Protein AF-A0A9W4MT49-F1 (afdb_monomer)

Structure (mmCIF, N/CA/C/O backbone):
data_AF-A0A9W4MT49-F1
#
_entry.id   AF-A0A9W4MT49-F1
#
loop_
_atom_site.group_PDB
_atom_site.id
_atom_site.type_symbol
_atom_site.label_atom_id
_atom_site.label_alt_id
_atom_site.label_comp_id
_atom_site.label_asym_id
_atom_site.label_entity_id
_atom_site.label_seq_id
_atom_site.pdbx_PDB_ins_code
_atom_site.Cartn_x
_atom_site.Cartn_y
_atom_site.Cartn_z
_atom_site.occupancy
_atom_site.B_iso_or_equiv
_atom_site.auth_seq_id
_atom_site.auth_comp_id
_atom_site.auth_asym_id
_atom_site.auth_atom_id
_atom_site.pdbx_PDB_model_num
ATOM 1 N N . MET A 1 1 ? -1.201 13.886 -4.534 1.00 60.16 1 MET A N 1
ATOM 2 C CA . MET A 1 1 ? -2.022 12.812 -5.142 1.00 60.16 1 MET A CA 1
ATOM 3 C C . MET A 1 1 ? -1.156 12.061 -6.136 1.00 60.16 1 MET A C 1
ATOM 5 O O . MET A 1 1 ? -0.221 12.664 -6.654 1.00 60.16 1 MET A O 1
ATOM 9 N N . ALA A 1 2 ? -1.411 10.769 -6.355 1.00 75.12 2 ALA A N 1
ATOM 10 C CA . ALA A 1 2 ? -0.720 10.033 -7.411 1.00 75.12 2 ALA A CA 1
ATOM 11 C C . ALA A 1 2 ? -1.019 10.676 -8.780 1.00 75.12 2 ALA A C 1
ATOM 13 O O . ALA A 1 2 ? -2.117 11.204 -8.962 1.00 75.12 2 ALA A O 1
ATOM 14 N N . PRO A 1 3 ? -0.058 10.682 -9.716 1.00 81.69 3 PRO A N 1
ATOM 15 C CA . PRO A 1 3 ? -0.324 11.080 -11.094 1.00 81.69 3 PRO A CA 1
ATOM 16 C C . PRO A 1 3 ? -1.417 10.212 -11.722 1.00 81.69 3 PRO A C 1
ATOM 18 O O . PRO A 1 3 ? -1.573 9.051 -11.348 1.00 81.69 3 PRO A O 1
ATOM 21 N N . SER A 1 4 ? -2.141 10.737 -12.708 1.00 85.19 4 SER A N 1
ATOM 22 C CA . SER A 1 4 ? -3.201 9.996 -13.404 1.00 85.19 4 SER A CA 1
ATOM 23 C C . SER A 1 4 ? -2.687 8.890 -14.335 1.00 85.19 4 SER A C 1
ATOM 25 O O . 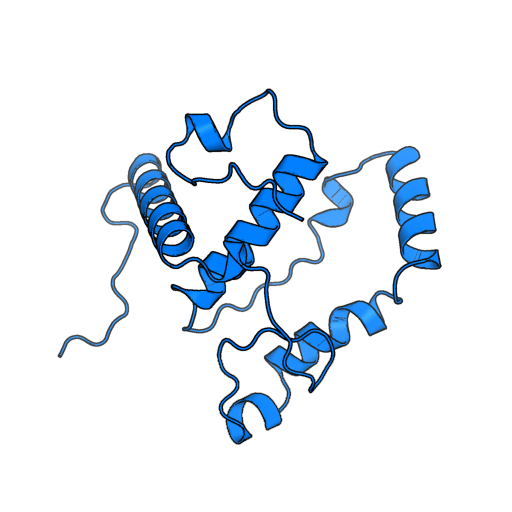SER A 1 4 ? -3.468 8.039 -14.734 1.00 85.19 4 SER A O 1
ATOM 27 N N . ASP A 1 5 ? -1.397 8.888 -14.681 1.00 87.06 5 ASP A N 1
ATOM 28 C CA . ASP A 1 5 ? -0.753 7.969 -15.634 1.00 87.06 5 ASP A CA 1
ATOM 29 C C . ASP A 1 5 ? -0.176 6.696 -14.980 1.00 87.06 5 ASP A C 1
ATOM 31 O O . ASP A 1 5 ? 0.733 6.055 -15.511 1.00 87.06 5 ASP A O 1
ATOM 35 N N . VAL A 1 6 ? -0.654 6.338 -13.789 1.00 91.19 6 VAL A N 1
ATOM 36 C CA . VAL A 1 6 ? -0.229 5.120 -13.089 1.00 91.19 6 VAL A CA 1
ATOM 37 C C . VAL A 1 6 ? -0.976 3.922 -13.652 1.00 91.19 6 VAL A C 1
ATOM 39 O O . VAL A 1 6 ? -2.201 3.948 -13.675 1.00 91.19 6 VAL A O 1
ATOM 42 N N . HIS A 1 7 ? -0.248 2.873 -14.044 1.00 93.75 7 HIS A N 1
ATOM 43 C CA . HIS A 1 7 ? -0.843 1.657 -14.610 1.00 93.75 7 HIS A CA 1
ATOM 44 C C . HIS A 1 7 ? -0.426 0.378 -13.872 1.00 93.75 7 HIS A C 1
ATOM 46 O O . HIS A 1 7 ? -1.176 -0.593 -13.891 1.00 93.75 7 HIS A O 1
ATOM 52 N N . PHE A 1 8 ? 0.737 0.368 -13.206 1.00 94.19 8 PHE A N 1
ATOM 53 C CA . PHE A 1 8 ? 1.334 -0.847 -12.624 1.00 94.19 8 PHE A CA 1
ATOM 54 C C . PHE A 1 8 ? 1.491 -1.985 -13.651 1.00 94.19 8 PHE A C 1
ATOM 56 O O . PHE A 1 8 ? 1.277 -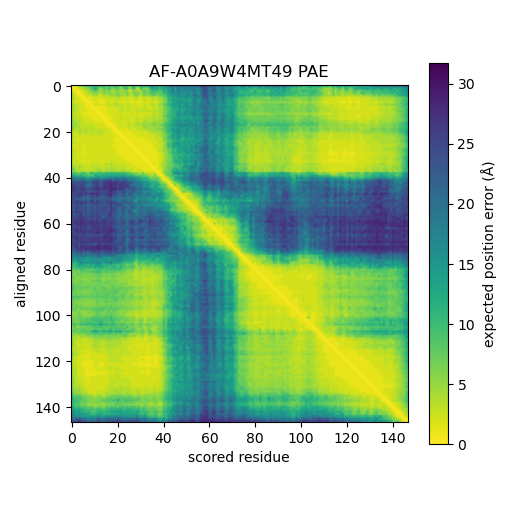3.156 -13.344 1.00 94.19 8 PHE A O 1
ATOM 63 N N . ALA A 1 9 ? 1.864 -1.642 -14.882 1.00 93.81 9 ALA A N 1
ATOM 64 C CA . ALA A 1 9 ? 1.933 -2.562 -16.008 1.00 93.81 9 ALA A CA 1
ATOM 65 C C . ALA A 1 9 ? 3.248 -3.357 -16.071 1.00 93.81 9 ALA A C 1
ATOM 67 O O . ALA A 1 9 ? 3.265 -4.464 -16.608 1.00 93.81 9 ALA A O 1
ATOM 68 N N . SER A 1 10 ? 4.363 -2.815 -15.562 1.00 95.38 10 SER A N 1
ATOM 69 C CA . SER A 1 10 ? 5.672 -3.471 -15.676 1.00 95.38 10 SER A CA 1
ATOM 70 C C . SER A 1 10 ? 6.711 -2.993 -14.658 1.00 95.38 10 SER A C 1
ATOM 72 O O . SER A 1 10 ? 6.566 -1.949 -14.017 1.00 95.38 10 SER A O 1
ATOM 74 N N . LEU A 1 11 ? 7.812 -3.752 -14.559 1.00 92.62 11 LEU A N 1
ATOM 75 C CA . LEU A 1 11 ? 9.016 -3.344 -13.831 1.00 92.62 11 LEU A CA 1
ATOM 76 C C . LEU A 1 11 ? 9.618 -2.046 -14.385 1.00 92.62 11 LEU A C 1
ATOM 78 O O . LEU A 1 11 ? 10.073 -1.215 -13.602 1.00 92.62 11 LEU A O 1
ATOM 82 N N . ASP A 1 12 ? 9.592 -1.858 -15.704 1.00 94.56 12 ASP A N 1
ATOM 83 C CA . ASP A 1 12 ? 10.122 -0.654 -16.352 1.00 94.56 12 ASP A CA 1
ATOM 84 C C . ASP A 1 12 ? 9.296 0.582 -16.003 1.00 94.56 12 ASP A C 1
ATOM 86 O O . ASP A 1 12 ? 9.848 1.658 -15.773 1.00 94.56 12 ASP A O 1
ATOM 90 N N . GLU A 1 13 ? 7.969 0.434 -15.913 1.00 93.88 13 GLU A N 1
ATOM 91 C CA . GLU A 1 13 ? 7.109 1.523 -15.471 1.00 93.88 13 GLU A CA 1
ATOM 92 C C . GLU A 1 13 ? 7.448 1.912 -14.033 1.00 93.88 13 GLU A C 1
ATOM 94 O O . GLU A 1 13 ? 7.656 3.090 -13.760 1.00 93.88 13 GLU A O 1
ATOM 99 N N . ILE A 1 14 ? 7.508 0.960 -13.096 1.00 91.94 14 ILE A N 1
ATOM 100 C CA . ILE A 1 14 ? 7.698 1.302 -11.677 1.00 91.94 14 ILE A CA 1
ATOM 101 C C . ILE A 1 14 ? 9.125 1.769 -11.356 1.00 91.94 14 ILE A C 1
ATOM 103 O O . ILE A 1 14 ? 9.293 2.556 -10.427 1.00 91.94 14 ILE A O 1
ATOM 107 N N . ASN A 1 15 ? 10.126 1.346 -12.138 1.00 90.31 15 ASN A N 1
ATOM 108 C CA . ASN A 1 15 ? 11.532 1.738 -11.984 1.00 90.31 15 ASN A CA 1
ATOM 109 C C . ASN A 1 15 ? 11.961 2.859 -12.946 1.00 90.31 15 ASN A C 1
ATOM 111 O O . ASN A 1 15 ? 13.156 3.056 -13.170 1.00 90.31 15 ASN A O 1
ATOM 115 N N . ASN A 1 16 ? 11.014 3.596 -13.532 1.00 91.44 16 ASN A N 1
ATOM 116 C CA . ASN A 1 16 ? 11.335 4.657 -14.477 1.00 91.44 16 ASN A CA 1
ATOM 117 C C . ASN A 1 16 ? 12.187 5.759 -13.802 1.00 91.44 16 ASN A C 1
ATOM 119 O O . ASN A 1 16 ? 11.685 6.469 -12.923 1.00 91.44 16 ASN A O 1
ATOM 123 N N . PRO A 1 17 ? 13.444 5.976 -14.242 1.00 91.88 17 PRO A N 1
ATOM 124 C CA . PRO A 1 17 ? 14.365 6.917 -13.599 1.00 91.88 17 PRO A CA 1
ATOM 125 C C . PRO A 1 17 ? 13.963 8.385 -13.792 1.00 91.88 17 PRO A C 1
ATOM 127 O O . PRO A 1 17 ? 14.559 9.273 -13.187 1.00 91.88 17 PRO A O 1
ATOM 130 N N . LYS A 1 18 ? 12.966 8.666 -14.642 1.00 92.38 18 LYS A N 1
ATOM 131 C CA . LYS A 1 18 ? 12.438 10.019 -14.860 1.00 92.38 18 LYS A CA 1
ATOM 132 C C . LYS A 1 18 ? 11.520 10.484 -13.730 1.00 92.38 18 LYS A C 1
ATOM 134 O O . LYS A 1 18 ? 11.209 11.672 -13.666 1.00 92.38 18 LYS A O 1
ATOM 139 N N . PHE A 1 19 ? 11.052 9.581 -12.869 1.00 90.31 19 PHE A N 1
ATOM 140 C CA . PHE A 1 19 ? 10.167 9.953 -11.773 1.00 90.31 19 PHE A CA 1
ATOM 141 C C . PHE A 1 19 ? 10.929 10.613 -10.629 1.00 90.31 19 PHE A C 1
ATOM 143 O O . PHE A 1 19 ? 11.925 10.096 -10.132 1.00 90.31 19 PHE A O 1
ATOM 150 N N . GLY A 1 20 ? 10.412 11.753 -10.170 1.00 85.69 20 GLY A N 1
ATOM 151 C CA . GLY A 1 20 ? 10.917 12.411 -8.970 1.00 85.69 20 GLY A CA 1
ATOM 152 C C . GLY A 1 20 ? 10.469 11.708 -7.683 1.00 85.69 20 GLY A C 1
ATOM 153 O O . GLY A 1 20 ? 9.459 11.002 -7.652 1.00 85.69 20 GLY A O 1
ATOM 154 N N . ASN A 1 21 ? 11.164 11.979 -6.576 1.00 85.44 21 ASN A N 1
ATOM 155 C CA . ASN A 1 21 ? 10.901 11.358 -5.269 1.00 85.44 21 ASN A CA 1
ATOM 156 C C . ASN A 1 21 ? 9.442 11.496 -4.801 1.00 85.44 21 ASN A C 1
ATOM 158 O O . ASN A 1 21 ? 8.856 10.544 -4.290 1.00 85.44 21 ASN A O 1
ATOM 162 N N . LEU A 1 22 ? 8.827 12.668 -5.002 1.00 77.31 22 LEU A N 1
ATOM 163 C CA . LEU A 1 22 ? 7.430 12.904 -4.619 1.00 77.31 22 LEU A CA 1
ATOM 164 C C . LEU A 1 22 ? 6.453 12.053 -5.444 1.00 77.31 22 LEU A C 1
ATOM 166 O O . LEU A 1 22 ? 5.443 11.581 -4.920 1.00 77.31 22 LEU A O 1
ATOM 170 N N . GLN A 1 23 ? 6.759 11.844 -6.724 1.00 85.06 23 GLN A N 1
ATOM 171 C CA . GLN A 1 23 ? 5.953 11.027 -7.624 1.00 85.06 23 GLN A CA 1
ATOM 172 C C . GLN A 1 23 ? 6.012 9.555 -7.218 1.00 85.06 23 GLN A C 1
ATOM 174 O O . GLN A 1 23 ? 4.967 8.915 -7.098 1.00 85.06 23 GLN A O 1
ATOM 179 N N . LEU A 1 24 ? 7.216 9.050 -6.932 1.00 86.25 24 LEU A N 1
ATOM 180 C CA . LEU A 1 24 ? 7.425 7.699 -6.408 1.00 86.25 24 LEU A CA 1
ATOM 181 C C . LEU A 1 24 ? 6.692 7.502 -5.078 1.00 86.25 24 LEU A C 1
ATOM 183 O O . LEU A 1 24 ? 5.930 6.551 -4.935 1.00 86.25 24 LEU A O 1
ATOM 187 N N . TYR A 1 25 ? 6.824 8.445 -4.141 1.00 82.69 25 TYR A N 1
ATOM 188 C CA . TYR A 1 25 ? 6.108 8.400 -2.865 1.00 82.69 25 TYR A CA 1
ATOM 189 C C . TYR A 1 25 ? 4.585 8.327 -3.055 1.00 82.69 25 TYR A C 1
ATOM 191 O O . TYR A 1 25 ? 3.916 7.479 -2.460 1.00 82.69 25 TYR A O 1
ATOM 199 N N . CYS A 1 26 ? 4.027 9.189 -3.911 1.00 83.94 26 CYS A N 1
ATOM 200 C CA . CYS A 1 26 ? 2.589 9.210 -4.173 1.00 83.94 26 CYS A CA 1
ATOM 201 C C . CYS A 1 26 ? 2.103 7.913 -4.846 1.00 83.94 26 CYS A C 1
ATOM 203 O O . CYS A 1 26 ? 1.027 7.424 -4.500 1.00 83.94 26 CYS A O 1
ATOM 205 N N . ARG A 1 27 ? 2.897 7.330 -5.756 1.00 92.25 27 ARG A N 1
ATOM 206 C CA . ARG A 1 27 ? 2.634 6.016 -6.371 1.00 92.25 27 ARG A CA 1
ATOM 207 C C . ARG A 1 27 ? 2.644 4.890 -5.335 1.00 92.25 27 ARG A C 1
ATOM 209 O O . ARG A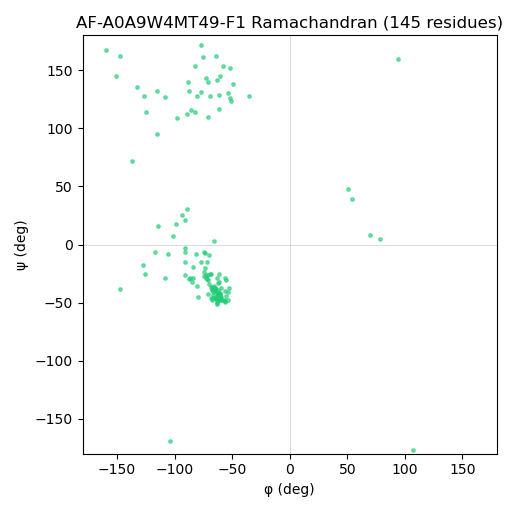 1 27 ? 1.721 4.080 -5.322 1.00 92.25 27 ARG A O 1
ATOM 216 N N . THR A 1 28 ? 3.609 4.884 -4.416 1.00 91.19 28 THR A N 1
ATOM 217 C CA . THR A 1 28 ? 3.671 3.906 -3.318 1.00 91.19 28 THR A CA 1
ATOM 218 C C . THR A 1 28 ? 2.457 4.008 -2.396 1.00 91.19 28 THR A C 1
ATOM 220 O O . THR A 1 28 ? 1.885 2.990 -2.016 1.00 91.19 28 THR A O 1
ATOM 223 N N . LYS A 1 29 ? 2.005 5.223 -2.056 1.00 89.19 29 LYS A N 1
ATOM 224 C CA . LYS A 1 29 ? 0.793 5.400 -1.237 1.00 89.19 29 LYS A CA 1
ATOM 225 C C . LYS A 1 29 ? -0.472 4.915 -1.947 1.00 89.19 29 LYS A C 1
ATOM 227 O O . LYS A 1 29 ? -1.297 4.277 -1.301 1.00 89.19 29 LYS A O 1
ATOM 232 N N . LEU A 1 30 ? -0.598 5.152 -3.255 1.00 90.38 30 LEU A N 1
ATOM 233 C CA . LEU A 1 30 ? -1.683 4.576 -4.055 1.00 90.38 30 LEU A CA 1
ATOM 234 C C . LEU A 1 30 ? -1.632 3.039 -4.035 1.00 90.38 30 LEU A C 1
ATOM 236 O O . LEU A 1 30 ? -2.658 2.408 -3.797 1.00 90.38 30 LEU A O 1
ATOM 240 N N . ALA A 1 31 ? -0.446 2.448 -4.210 1.00 92.25 31 ALA A N 1
ATOM 241 C CA . ALA A 1 31 ? -0.268 0.999 -4.177 1.00 92.25 31 ALA A CA 1
ATOM 242 C C . ALA A 1 31 ? -0.679 0.378 -2.829 1.00 92.25 31 ALA A C 1
ATOM 244 O O . ALA A 1 31 ? -1.359 -0.642 -2.807 1.00 92.25 31 ALA A O 1
ATOM 245 N N . ILE A 1 32 ? -0.336 1.013 -1.702 1.00 89.75 32 ILE A N 1
ATOM 246 C CA . ILE A 1 32 ? -0.744 0.540 -0.368 1.00 89.75 32 ILE A CA 1
ATOM 247 C C . ILE A 1 32 ? -2.273 0.516 -0.236 1.00 89.75 32 ILE A C 1
ATOM 249 O O . ILE A 1 32 ? -2.825 -0.487 0.209 1.00 89.75 32 ILE A O 1
ATOM 253 N N . ILE A 1 33 ? -2.961 1.588 -0.647 1.00 87.94 33 ILE A N 1
ATOM 254 C CA . ILE A 1 33 ? -4.428 1.665 -0.540 1.00 87.94 33 ILE A CA 1
ATOM 255 C C . ILE A 1 33 ? -5.090 0.603 -1.427 1.00 87.94 33 ILE A C 1
ATOM 257 O O . ILE A 1 33 ? -5.962 -0.126 -0.959 1.00 87.94 33 ILE A O 1
ATOM 261 N N . LEU A 1 34 ? -4.638 0.463 -2.678 1.00 89.62 34 LEU A N 1
ATOM 262 C CA . LEU A 1 34 ? -5.133 -0.564 -3.600 1.00 89.62 34 LEU A CA 1
ATOM 263 C C . LEU A 1 34 ? -4.888 -1.984 -3.065 1.00 89.62 34 LEU A C 1
ATOM 265 O O . LEU A 1 34 ? -5.781 -2.827 -3.137 1.00 89.62 34 LEU A O 1
ATOM 269 N N . GLY A 1 35 ? -3.707 -2.244 -2.496 1.00 87.81 35 GLY A N 1
ATOM 270 C CA . GLY A 1 35 ? -3.359 -3.537 -1.907 1.00 87.81 35 GLY A CA 1
ATOM 271 C C . GLY A 1 35 ? -4.257 -3.909 -0.726 1.00 87.81 35 GLY A C 1
ATOM 272 O O . GLY A 1 35 ? -4.748 -5.037 -0.665 1.00 87.81 35 GLY A O 1
ATOM 273 N N . VAL A 1 36 ? -4.532 -2.955 0.170 1.00 83.94 36 VAL A N 1
ATOM 274 C CA . VAL A 1 36 ? -5.470 -3.153 1.289 1.00 83.94 36 VAL A CA 1
ATOM 275 C C . VAL A 1 36 ? -6.884 -3.417 0.779 1.00 83.94 36 VAL A C 1
A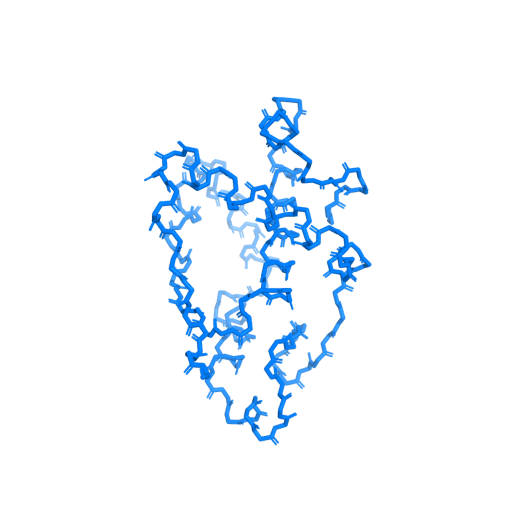TOM 277 O O . VAL A 1 36 ? -7.493 -4.413 1.163 1.00 83.94 36 VAL A O 1
ATOM 280 N N . LYS A 1 37 ? -7.378 -2.574 -0.131 1.00 83.38 37 LYS A N 1
ATOM 281 C CA . LYS A 1 37 ? -8.766 -2.613 -0.605 1.00 83.38 37 LYS A CA 1
ATOM 282 C C . LYS A 1 37 ? -9.111 -3.871 -1.401 1.00 83.38 37 LYS A C 1
ATOM 284 O O . LYS A 1 37 ? -10.202 -4.408 -1.245 1.00 83.38 37 LYS A O 1
ATOM 289 N N . TYR A 1 38 ? -8.204 -4.330 -2.263 1.00 83.44 38 TYR A N 1
ATOM 290 C CA . TYR A 1 38 ? -8.503 -5.395 -3.227 1.00 83.44 38 TYR A CA 1
ATOM 291 C C . TYR A 1 38 ? -7.905 -6.761 -2.883 1.00 83.44 38 TYR A C 1
ATOM 293 O O . TYR A 1 38 ? -8.227 -7.734 -3.568 1.00 83.44 38 TYR A O 1
ATOM 301 N N . ARG A 1 39 ? -7.037 -6.879 -1.865 1.00 72.00 39 ARG A N 1
ATOM 302 C CA . ARG A 1 39 ? -6.412 -8.178 -1.559 1.00 72.00 39 ARG A CA 1
ATOM 303 C C . ARG A 1 39 ? -6.105 -8.446 -0.087 1.00 72.00 39 ARG A C 1
ATOM 305 O O . ARG A 1 39 ? -6.288 -9.577 0.344 1.00 72.00 39 ARG A O 1
ATOM 312 N N . LEU A 1 40 ? -5.663 -7.455 0.689 1.00 67.25 40 LEU A N 1
ATOM 313 C CA . LEU A 1 40 ? -5.279 -7.650 2.099 1.00 67.25 40 LEU A CA 1
ATOM 314 C C . LEU A 1 40 ? -6.451 -7.478 3.080 1.00 67.25 40 LEU A C 1
ATOM 316 O O . LEU A 1 40 ? -6.241 -7.094 4.228 1.00 67.25 40 LEU A O 1
ATOM 320 N N . LEU A 1 41 ? -7.683 -7.793 2.667 1.00 59.66 41 LEU A N 1
ATOM 321 C CA . LEU A 1 41 ? -8.833 -7.832 3.584 1.00 59.66 41 LEU A CA 1
ATOM 322 C C . LEU A 1 41 ? -8.727 -8.946 4.646 1.00 59.66 41 LEU A C 1
ATOM 324 O O . LEU A 1 41 ? -9.606 -9.067 5.498 1.00 59.66 41 LEU A O 1
ATOM 328 N N . GLU A 1 42 ? -7.617 -9.691 4.662 1.00 45.38 42 GLU A N 1
ATOM 329 C CA . GLU A 1 42 ? -7.168 -10.487 5.798 1.00 45.38 42 GLU A CA 1
ATOM 330 C C . GLU A 1 42 ? -5.927 -9.850 6.452 1.00 45.38 42 GLU A C 1
ATOM 332 O O . GLU A 1 42 ? -4.942 -9.508 5.798 1.00 45.38 42 GLU A O 1
ATOM 337 N N . ARG A 1 43 ? -6.043 -9.656 7.772 1.00 39.03 43 ARG A N 1
ATOM 338 C CA . ARG A 1 43 ? -5.209 -8.843 8.677 1.00 39.03 43 ARG A CA 1
ATOM 339 C C . ARG A 1 43 ? -3.709 -8.816 8.349 1.00 39.03 43 ARG A C 1
ATOM 341 O O . ARG A 1 43 ? -3.039 -9.844 8.378 1.00 39.03 43 ARG A O 1
ATOM 348 N N . VAL A 1 44 ? -3.154 -7.606 8.250 1.00 34.06 44 VAL A N 1
ATOM 349 C CA . VAL A 1 44 ? -1.704 -7.349 8.280 1.00 34.06 44 VAL A CA 1
ATOM 350 C C . VAL A 1 44 ? -1.397 -6.309 9.357 1.00 34.06 44 VAL A C 1
ATOM 352 O O . VAL A 1 44 ? -2.006 -5.243 9.394 1.00 34.06 44 VAL A O 1
ATOM 355 N N . ASN A 1 45 ? -0.451 -6.628 10.242 1.00 32.53 45 ASN A N 1
ATOM 356 C CA . ASN A 1 45 ? -0.020 -5.785 11.356 1.00 32.53 45 ASN A CA 1
ATOM 357 C C . ASN A 1 45 ? 1.499 -5.580 11.260 1.00 32.53 45 ASN A C 1
ATOM 359 O O . ASN A 1 45 ? 2.241 -6.552 11.384 1.00 32.53 45 ASN A O 1
ATOM 363 N N . THR A 1 46 ? 1.974 -4.352 11.021 1.00 34.50 46 THR A N 1
ATOM 364 C CA . THR A 1 46 ? 3.420 -4.047 11.005 1.00 34.50 46 THR A CA 1
ATOM 365 C C . THR A 1 46 ? 3.736 -2.608 11.418 1.00 34.50 46 THR A C 1
ATOM 367 O O . THR A 1 46 ? 3.012 -1.675 11.069 1.00 34.50 46 THR A O 1
ATOM 370 N N . ALA A 1 47 ? 4.871 -2.428 12.104 1.00 34.72 47 ALA A N 1
ATOM 371 C CA . ALA A 1 47 ? 5.378 -1.154 12.612 1.00 34.72 47 ALA A CA 1
ATOM 372 C C . ALA A 1 47 ? 6.200 -0.380 11.556 1.00 34.72 47 ALA A C 1
ATOM 374 O O . ALA A 1 47 ? 7.274 -0.804 11.144 1.00 34.72 47 ALA A O 1
ATOM 375 N N . MET A 1 48 ? 5.702 0.792 11.148 1.00 39.94 48 MET A N 1
ATOM 376 C CA . MET A 1 48 ? 6.244 1.636 10.063 1.00 39.94 48 MET A CA 1
ATOM 377 C C . MET A 1 48 ? 7.271 2.694 10.536 1.00 39.94 48 MET A C 1
ATOM 379 O O . MET A 1 48 ? 7.883 3.395 9.732 1.00 39.94 48 MET A O 1
ATOM 383 N N . GLN A 1 49 ? 7.472 2.850 11.847 1.00 43.84 49 GLN A N 1
ATOM 384 C CA . GLN A 1 49 ? 8.118 4.040 12.422 1.00 43.84 49 GLN A CA 1
ATOM 385 C C . GLN A 1 49 ? 9.646 4.151 12.236 1.00 43.84 49 GLN A C 1
ATOM 387 O O . GLN A 1 49 ? 10.205 5.202 12.542 1.00 43.84 49 GLN A O 1
ATOM 392 N N . GLN A 1 50 ? 10.339 3.146 11.694 1.00 46.47 50 GLN A N 1
ATOM 393 C CA . GLN A 1 50 ? 11.797 3.215 11.482 1.00 46.47 50 GLN A CA 1
ATOM 394 C C . GLN A 1 50 ? 12.208 3.772 10.103 1.00 46.47 50 GLN A C 1
ATOM 396 O O . GLN A 1 50 ? 13.242 4.429 10.005 1.00 46.47 50 GLN A O 1
ATOM 401 N N . GLN A 1 51 ? 11.366 3.652 9.067 1.00 50.03 51 GLN A N 1
ATOM 402 C CA . GLN A 1 51 ? 11.734 4.006 7.680 1.00 50.03 51 GLN A CA 1
ATOM 403 C C . GLN A 1 51 ? 11.935 5.513 7.427 1.00 50.03 51 GLN A C 1
ATOM 405 O O . GLN A 1 51 ? 12.678 5.903 6.529 1.00 50.03 51 GLN A O 1
ATOM 410 N N . TRP A 1 52 ? 11.304 6.387 8.218 1.00 49.44 52 TRP A N 1
ATOM 411 C CA . TRP A 1 52 ? 11.369 7.839 7.993 1.00 49.44 52 TRP A CA 1
ATOM 412 C C . TRP A 1 52 ? 12.723 8.462 8.350 1.00 49.44 52 TRP A C 1
ATOM 414 O O . TRP A 1 52 ? 13.117 9.449 7.732 1.00 49.44 52 TRP A O 1
ATOM 424 N N . LYS A 1 53 ? 13.455 7.887 9.314 1.00 45.34 53 LYS A N 1
ATOM 425 C CA . LYS A 1 53 ? 14.777 8.394 9.725 1.00 45.34 53 LYS A CA 1
ATOM 426 C C . LYS A 1 53 ? 15.872 8.075 8.704 1.00 45.34 53 LYS A C 1
ATOM 428 O O . LYS A 1 53 ? 16.845 8.816 8.616 1.00 45.34 53 LYS A O 1
ATOM 433 N N . GLU A 1 54 ? 15.701 7.007 7.932 1.0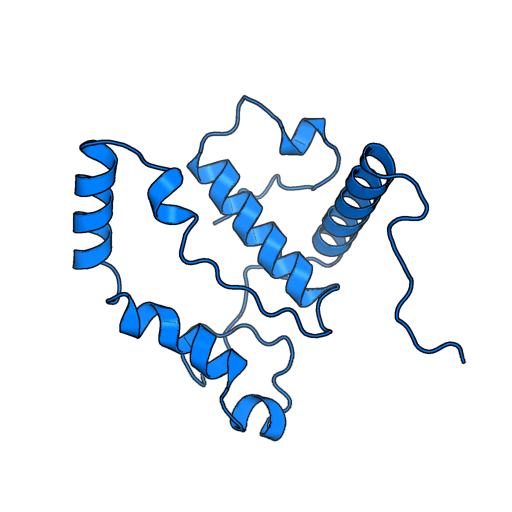0 53.53 54 GLU A N 1
ATOM 434 C CA . GLU A 1 54 ? 16.685 6.541 6.950 1.00 53.53 54 GLU A CA 1
ATOM 435 C C . GLU A 1 54 ? 16.534 7.230 5.585 1.00 53.53 54 GLU A C 1
ATOM 437 O O . GLU A 1 54 ? 17.525 7.431 4.889 1.00 53.53 54 GLU A O 1
ATOM 442 N N . ALA A 1 55 ? 15.321 7.658 5.213 1.00 54.00 55 ALA A N 1
ATOM 443 C CA . ALA A 1 55 ? 15.036 8.231 3.893 1.00 54.00 55 ALA A CA 1
ATOM 444 C C . ALA A 1 55 ? 15.572 9.664 3.670 1.00 54.00 55 ALA A C 1
ATOM 446 O O . ALA A 1 55 ? 15.720 10.084 2.522 1.00 54.00 55 ALA A O 1
ATOM 447 N N . PHE A 1 56 ? 15.870 10.423 4.733 1.00 55.28 56 PHE A N 1
ATOM 448 C CA . PHE A 1 56 ? 16.331 11.819 4.637 1.00 55.28 56 PHE A CA 1
ATOM 449 C C . PHE A 1 56 ? 17.493 12.129 5.601 1.00 55.28 56 PHE A C 1
ATOM 451 O O . PHE A 1 56 ? 17.310 12.849 6.589 1.00 55.28 56 PHE A O 1
ATOM 458 N N . PRO A 1 57 ? 18.707 11.614 5.345 1.00 50.81 57 PRO A N 1
ATOM 459 C CA . PRO A 1 57 ? 19.866 11.914 6.176 1.00 50.81 57 PRO A CA 1
ATOM 460 C C . PRO A 1 57 ? 20.352 13.364 5.985 1.00 50.81 57 PRO A C 1
ATOM 462 O O . PRO A 1 57 ? 20.411 13.886 4.874 1.00 50.81 57 PRO A O 1
ATOM 465 N N . GLY A 1 58 ? 20.748 14.018 7.083 1.00 64.88 58 GLY A N 1
ATOM 466 C CA . GLY A 1 58 ? 21.447 15.310 7.068 1.00 64.88 58 GLY A CA 1
ATOM 467 C C . GLY A 1 58 ? 20.626 16.539 7.505 1.00 64.88 58 GLY A C 1
ATOM 468 O O . GLY A 1 58 ? 19.476 16.422 7.936 1.00 64.88 58 GLY A O 1
ATOM 469 N N . PRO A 1 59 ? 21.220 17.748 7.435 1.00 62.47 59 PRO A N 1
ATOM 470 C CA . PRO A 1 59 ? 20.620 18.987 7.949 1.00 62.47 59 PRO A CA 1
ATOM 471 C C . PRO A 1 59 ? 19.293 19.365 7.271 1.00 62.47 59 PRO A C 1
ATOM 473 O O . PRO A 1 59 ? 18.398 19.893 7.927 1.00 62.47 59 PRO A O 1
ATOM 476 N N . LEU A 1 60 ? 19.139 19.034 5.982 1.00 57.31 60 LEU A N 1
ATOM 477 C CA . LEU A 1 60 ? 17.914 19.266 5.210 1.00 57.31 60 LEU A CA 1
ATOM 478 C C . LEU A 1 60 ? 16.747 18.399 5.713 1.00 57.31 60 LEU A C 1
ATOM 480 O O . LEU A 1 60 ? 15.626 18.887 5.827 1.00 57.31 60 LEU A O 1
ATOM 484 N N . GLY A 1 61 ? 17.025 17.143 6.085 1.00 59.03 61 GLY A N 1
ATOM 485 C CA . GLY A 1 61 ? 16.038 16.234 6.670 1.00 59.03 61 GLY A CA 1
ATOM 486 C C . GLY A 1 61 ? 15.537 16.722 8.027 1.00 59.03 61 GLY A C 1
ATOM 487 O O . GLY A 1 61 ? 14.335 16.697 8.281 1.00 59.03 61 GLY A O 1
ATOM 488 N N . LYS A 1 62 ? 16.430 17.264 8.869 1.00 58.00 62 LYS A N 1
ATOM 489 C CA . LYS A 1 62 ? 16.041 17.890 10.144 1.00 58.00 62 LYS A CA 1
ATOM 490 C C . LYS A 1 62 ? 15.146 19.111 9.938 1.00 58.00 62 LYS A C 1
ATOM 492 O O . LYS A 1 62 ? 14.131 19.215 10.615 1.00 58.00 62 LYS A O 1
ATOM 497 N N . LEU A 1 63 ? 15.484 20.001 9.004 1.00 59.56 63 LEU A N 1
ATOM 498 C CA . LEU A 1 63 ? 14.693 21.209 8.750 1.00 59.56 63 LEU A CA 1
ATOM 499 C C . LEU A 1 63 ? 13.296 20.869 8.210 1.00 59.56 63 LEU A C 1
ATOM 501 O O . LEU A 1 63 ? 12.303 21.373 8.727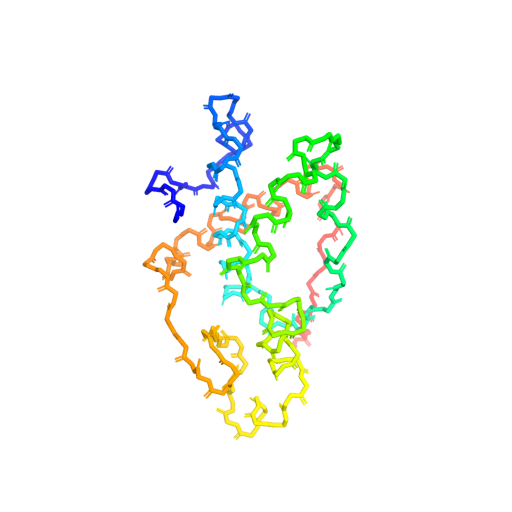 1.00 59.56 63 LEU A O 1
ATOM 505 N N . LEU A 1 64 ? 13.215 19.958 7.237 1.00 54.53 64 LEU A N 1
ATOM 506 C CA . LEU A 1 64 ? 11.944 19.518 6.659 1.00 54.53 64 LEU A CA 1
ATOM 507 C C . LEU A 1 64 ? 11.070 18.787 7.693 1.00 54.53 64 LEU A C 1
ATOM 509 O O . LEU A 1 64 ? 9.862 19.006 7.735 1.00 54.53 64 LEU A O 1
ATOM 513 N N . THR A 1 65 ? 11.687 17.974 8.560 1.00 54.66 65 THR A N 1
ATOM 514 C CA . THR A 1 65 ? 11.000 17.286 9.667 1.00 54.66 65 THR A CA 1
ATOM 515 C C . THR A 1 65 ? 10.451 18.289 10.674 1.00 54.66 65 THR A C 1
ATOM 517 O O . THR A 1 65 ? 9.283 18.202 11.029 1.00 54.66 65 THR A O 1
ATOM 520 N N . THR A 1 66 ? 11.244 19.277 11.096 1.00 53.88 66 THR A N 1
ATOM 521 C CA . THR A 1 66 ? 10.789 20.315 12.031 1.00 53.88 66 THR A CA 1
ATOM 522 C C . THR A 1 66 ? 9.621 21.110 11.454 1.00 53.88 66 THR A C 1
ATOM 524 O O . THR A 1 66 ? 8.636 21.317 12.150 1.00 53.88 66 THR A O 1
ATOM 527 N N . THR A 1 67 ? 9.682 21.505 10.180 1.00 53.56 67 THR A N 1
ATOM 528 C CA . THR A 1 67 ? 8.587 22.235 9.523 1.00 53.56 67 THR A CA 1
ATOM 529 C C . THR A 1 67 ? 7.337 21.371 9.323 1.00 53.56 67 THR A C 1
ATOM 531 O O . THR A 1 67 ? 6.222 21.861 9.476 1.00 53.56 67 THR A O 1
ATOM 534 N N . MET A 1 68 ? 7.484 20.078 9.017 1.00 48.09 68 MET A N 1
ATOM 535 C CA . MET A 1 68 ? 6.340 19.160 8.948 1.00 48.09 68 MET A CA 1
ATOM 536 C C . MET A 1 68 ? 5.737 18.861 10.323 1.00 48.09 68 MET A C 1
ATOM 538 O O . MET A 1 68 ? 4.527 18.710 10.404 1.00 48.09 68 MET A O 1
ATOM 542 N N . LEU A 1 69 ? 6.536 18.800 11.390 1.00 50.50 69 LEU A N 1
ATOM 543 C CA . LEU A 1 69 ? 6.047 18.598 12.759 1.00 50.50 69 LEU A CA 1
ATOM 544 C C . LEU A 1 69 ? 5.335 19.835 13.318 1.00 50.50 69 LEU A C 1
ATOM 546 O O . LEU A 1 69 ? 4.443 19.694 14.143 1.00 50.50 69 LEU A O 1
ATOM 550 N N . THR A 1 70 ? 5.709 21.042 12.885 1.00 49.06 70 THR A N 1
ATOM 551 C CA . THR A 1 70 ? 5.053 22.279 13.337 1.00 49.06 70 THR A CA 1
ATOM 552 C C . THR A 1 70 ? 3.779 22.619 12.562 1.00 49.06 70 THR A C 1
ATOM 554 O O . THR A 1 70 ? 2.971 23.399 13.059 1.00 49.06 70 THR A O 1
ATOM 557 N N . ILE A 1 71 ? 3.588 22.060 11.360 1.00 46.03 71 ILE A N 1
ATOM 558 C CA . ILE A 1 71 ? 2.408 22.300 10.503 1.00 46.03 71 ILE A CA 1
ATOM 559 C C . ILE A 1 71 ? 1.486 21.067 10.443 1.00 46.03 71 ILE A C 1
ATOM 561 O O . ILE A 1 71 ? 0.278 21.191 10.247 1.00 46.03 71 ILE A O 1
ATOM 565 N N . GLY A 1 72 ? 2.040 19.867 10.602 1.00 47.47 72 GLY A N 1
ATOM 566 C CA . GLY A 1 72 ? 1.301 18.616 10.707 1.00 47.47 72 GLY A CA 1
ATOM 567 C C . GLY A 1 72 ? 0.794 18.385 12.127 1.00 47.47 72 GLY A C 1
ATOM 568 O O . GLY A 1 72 ? 1.371 18.868 13.094 1.00 47.47 72 GLY A O 1
ATOM 569 N N . ARG A 1 73 ? -0.297 17.624 12.250 1.00 49.50 73 ARG A N 1
ATOM 570 C CA . ARG A 1 73 ? -0.746 17.069 13.534 1.00 49.50 73 ARG A CA 1
ATOM 571 C C . ARG A 1 73 ? 0.446 16.395 14.234 1.00 49.50 73 ARG A C 1
ATOM 573 O O . ARG A 1 73 ? 1.213 15.706 13.558 1.00 49.50 73 ARG A O 1
ATOM 580 N N . ASP A 1 74 ? 0.590 16.589 15.548 1.00 55.28 74 ASP A N 1
ATOM 581 C CA . ASP A 1 74 ? 1.639 15.933 16.345 1.00 55.28 74 ASP A CA 1
ATOM 582 C C . ASP A 1 74 ? 1.613 14.414 16.099 1.00 55.28 74 ASP A C 1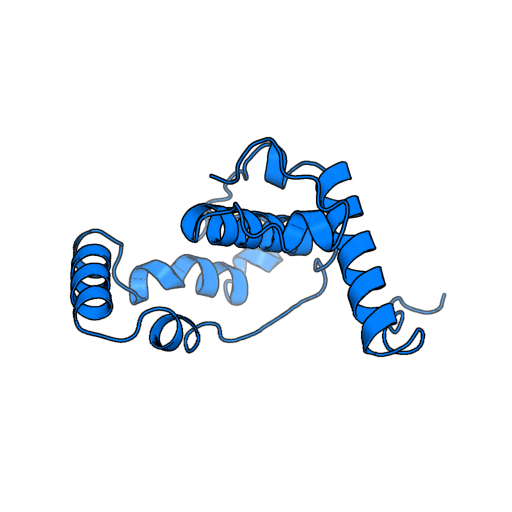
ATOM 584 O O . ASP A 1 74 ? 0.567 13.855 15.765 1.00 55.28 74 ASP A O 1
ATOM 588 N N . VAL A 1 75 ? 2.749 13.730 16.231 1.00 56.97 75 VAL A N 1
ATOM 589 C CA . VAL A 1 75 ? 2.900 12.297 15.928 1.00 56.97 75 VAL A CA 1
ATOM 590 C C . VAL A 1 75 ? 1.849 11.456 16.657 1.00 56.97 75 VAL A C 1
ATOM 592 O O . VAL A 1 75 ? 1.309 10.516 16.070 1.00 56.97 75 VAL A O 1
ATOM 595 N N . GLU A 1 76 ? 1.523 11.824 17.897 1.00 54.81 76 GLU A N 1
ATOM 596 C CA . GLU A 1 76 ? 0.450 11.206 18.683 1.00 54.81 76 GLU A CA 1
ATOM 597 C C . GLU A 1 76 ? -0.915 11.370 18.005 1.00 54.81 76 GLU A C 1
ATOM 599 O O . GLU A 1 76 ? -1.645 10.406 17.788 1.00 54.81 76 GLU A O 1
ATOM 604 N N . GLN A 1 77 ? -1.235 12.579 17.557 1.00 57.19 77 GLN A N 1
ATOM 605 C CA . GLN A 1 77 ? -2.486 12.854 16.862 1.00 57.19 77 GLN A CA 1
ATOM 606 C C . GLN A 1 77 ? -2.521 12.236 15.450 1.00 57.19 77 GLN A C 1
ATOM 608 O O . GLN A 1 77 ? -3.585 11.852 14.961 1.00 57.19 77 GLN A O 1
ATOM 613 N N . GLY A 1 78 ? -1.368 12.103 14.792 1.00 59.09 78 GLY A N 1
ATOM 614 C CA . GLY A 1 78 ? -1.225 11.468 13.483 1.00 59.09 78 GLY A CA 1
ATOM 615 C C . GLY A 1 78 ? -1.405 9.947 13.509 1.00 59.09 78 GLY A C 1
ATOM 616 O O . GLY A 1 78 ? -1.808 9.370 12.498 1.00 59.09 78 GLY A O 1
ATOM 617 N N . CYS A 1 79 ? -1.146 9.286 14.645 1.00 71.12 79 CYS A N 1
ATOM 618 C CA . CYS A 1 79 ? -1.305 7.836 14.774 1.00 71.12 79 CYS A CA 1
ATOM 619 C C . CYS A 1 79 ? -2.699 7.408 15.257 1.00 71.12 79 CYS A C 1
ATOM 621 O O . CYS A 1 79 ? -3.056 6.241 15.083 1.00 71.12 79 CYS A O 1
ATOM 623 N N . PHE A 1 80 ? -3.515 8.324 15.792 1.00 76.94 80 PHE A N 1
ATOM 624 C CA . PHE A 1 80 ? -4.837 7.998 16.336 1.00 76.94 80 PHE A CA 1
ATOM 625 C C . PHE A 1 80 ? -5.764 7.300 15.344 1.00 76.94 80 PHE A C 1
ATOM 627 O O . PHE A 1 80 ? -6.424 6.345 15.739 1.00 76.94 80 PHE A O 1
ATOM 634 N N . SER A 1 81 ? -5.792 7.692 14.067 1.00 79.50 81 SER A N 1
ATOM 635 C CA . SER A 1 81 ? -6.629 6.999 13.073 1.00 79.50 81 SER A CA 1
ATOM 636 C C . SER A 1 81 ? -6.177 5.553 12.852 1.00 79.50 81 SER A C 1
ATOM 638 O O . SER A 1 81 ? -7.011 4.664 12.713 1.00 79.50 81 SER A O 1
ATOM 640 N N . ALA A 1 82 ? -4.863 5.301 12.865 1.00 82.00 82 ALA A N 1
ATOM 641 C CA . ALA A 1 82 ? -4.315 3.955 12.722 1.00 82.00 82 ALA A CA 1
ATOM 642 C C . ALA A 1 82 ? -4.575 3.103 13.973 1.00 82.00 82 ALA A C 1
ATOM 644 O O . ALA A 1 82 ? -4.984 1.952 13.847 1.00 82.00 82 ALA A O 1
ATOM 645 N N . LEU A 1 83 ? -4.392 3.672 15.171 1.00 82.38 83 LEU A N 1
ATOM 646 C CA . LEU A 1 83 ? -4.717 3.001 16.431 1.00 82.38 83 LEU A CA 1
ATOM 647 C C . LEU A 1 83 ? -6.213 2.695 16.519 1.00 82.38 83 LEU A C 1
ATOM 649 O O . LEU A 1 83 ? -6.572 1.554 16.773 1.00 82.38 83 LEU A O 1
ATOM 653 N N . TYR A 1 84 ? -7.077 3.668 16.226 1.00 85.00 84 TYR A N 1
ATOM 654 C CA . TYR A 1 84 ? -8.527 3.485 16.193 1.00 85.00 84 TYR A CA 1
ATOM 655 C C . TYR A 1 84 ? -8.930 2.360 15.231 1.00 85.00 84 TYR A C 1
ATOM 657 O O . TYR A 1 84 ? -9.650 1.452 15.635 1.00 85.00 84 TYR A O 1
ATOM 665 N N . ALA A 1 85 ? -8.419 2.372 13.994 1.00 86.19 85 ALA A N 1
ATOM 666 C CA . ALA A 1 85 ? -8.705 1.327 13.011 1.00 86.19 85 ALA A CA 1
ATOM 667 C C . ALA A 1 85 ? -8.196 -0.062 13.440 1.00 86.19 85 ALA A C 1
ATOM 669 O O . ALA A 1 85 ? -8.770 -1.075 13.049 1.00 86.19 85 ALA A O 1
ATOM 670 N N . ALA A 1 86 ? -7.129 -0.120 14.242 1.00 84.50 86 ALA A N 1
ATOM 671 C CA . ALA A 1 86 ? -6.537 -1.372 14.703 1.00 84.50 86 ALA A CA 1
ATOM 672 C C . ALA A 1 86 ? -7.167 -1.925 15.992 1.00 84.50 86 ALA A C 1
ATOM 674 O O . ALA A 1 86 ? -7.125 -3.138 16.202 1.00 84.50 86 ALA A O 1
ATOM 675 N N . THR A 1 87 ? -7.691 -1.069 16.876 1.00 83.94 87 THR A N 1
ATOM 676 C CA . THR A 1 87 ? -8.044 -1.468 18.252 1.00 83.94 87 THR A CA 1
ATOM 677 C C . THR A 1 87 ? -9.466 -1.133 18.677 1.00 83.94 87 THR A C 1
ATOM 679 O O . THR A 1 87 ? -9.933 -1.708 19.660 1.00 83.94 87 THR A O 1
ATOM 682 N N . SER A 1 88 ? -10.162 -0.225 17.987 1.00 87.06 88 SER A N 1
ATOM 683 C CA . SER A 1 88 ? -11.497 0.191 18.415 1.00 87.06 88 SER A CA 1
ATOM 684 C C . SER A 1 88 ? -12.509 -0.949 18.233 1.00 87.06 88 SER A C 1
ATOM 686 O O . SER A 1 88 ? -12.635 -1.467 17.118 1.00 87.06 88 SER A O 1
ATOM 688 N N . PRO A 1 89 ? -13.281 -1.318 19.276 1.00 84.25 89 PRO A N 1
ATOM 689 C CA . PRO A 1 89 ? -14.376 -2.284 19.152 1.00 84.25 89 PRO A CA 1
ATOM 690 C C . PRO A 1 89 ? -15.392 -1.885 18.080 1.00 84.25 89 PRO A C 1
ATOM 692 O O . PRO A 1 89 ? -15.928 -2.752 17.390 1.00 84.25 89 PRO A O 1
ATOM 695 N N . GLU A 1 90 ? -15.568 -0.575 17.861 1.00 89.31 90 GLU A N 1
ATOM 696 C CA . GLU A 1 90 ? -16.468 -0.032 16.842 1.00 89.31 90 GLU A CA 1
ATOM 697 C C . GLU A 1 90 ? -16.165 -0.557 15.433 1.00 89.31 90 GLU A C 1
ATOM 699 O O . GLU A 1 90 ? -17.080 -0.655 14.622 1.00 89.31 90 GLU A O 1
ATOM 704 N N . ILE A 1 91 ? -14.910 -0.917 15.132 1.00 85.81 91 ILE A N 1
ATOM 705 C CA . ILE A 1 91 ? -14.538 -1.481 13.826 1.00 85.81 91 ILE A CA 1
ATOM 706 C C . ILE A 1 91 ? -15.256 -2.808 13.583 1.00 85.81 91 ILE A C 1
ATOM 708 O O . ILE A 1 91 ? -15.734 -3.057 12.479 1.00 85.81 91 ILE A O 1
ATOM 712 N N . VAL A 1 92 ? -15.346 -3.649 14.615 1.00 82.62 92 VAL A N 1
ATOM 713 C CA . VAL A 1 92 ? -16.034 -4.943 14.547 1.00 82.62 92 VAL A CA 1
ATOM 714 C C . VAL A 1 92 ? -17.540 -4.745 14.677 1.00 82.62 92 VAL A C 1
ATOM 716 O O . VAL A 1 92 ? -18.300 -5.305 13.895 1.00 82.62 92 VAL A O 1
ATOM 719 N N . GLU A 1 93 ? -17.977 -3.920 15.629 1.00 86.44 93 GLU A N 1
ATOM 720 C CA . GLU A 1 93 ? -19.399 -3.675 15.902 1.00 86.44 93 GLU A CA 1
ATOM 721 C C . GLU A 1 93 ? -20.137 -3.050 14.711 1.00 86.44 93 GLU A C 1
ATOM 723 O O . GLU A 1 93 ? -21.316 -3.334 14.503 1.00 86.44 93 GLU A O 1
ATOM 728 N N . LYS A 1 94 ? -19.454 -2.207 13.925 1.00 87.31 94 LYS A N 1
ATOM 729 C CA . LYS A 1 94 ? -20.023 -1.516 12.757 1.00 87.31 94 LYS A CA 1
ATOM 730 C C . LYS A 1 94 ? -19.645 -2.157 11.419 1.00 87.31 94 LYS A C 1
ATOM 732 O O . LYS A 1 94 ? -19.955 -1.579 10.381 1.00 87.31 94 LYS A O 1
ATOM 737 N N . ASP A 1 95 ? -18.987 -3.317 11.447 1.00 83.38 95 ASP A N 1
ATOM 738 C CA . ASP A 1 95 ? -18.503 -4.042 10.264 1.00 83.38 95 ASP A CA 1
ATOM 739 C C . ASP A 1 95 ? -17.680 -3.158 9.305 1.00 83.38 95 ASP A C 1
ATOM 741 O O . ASP A 1 95 ? -17.891 -3.098 8.095 1.00 83.38 95 ASP A O 1
ATOM 745 N N . TRP A 1 96 ? -16.727 -2.411 9.864 1.00 86.19 96 TRP A N 1
ATOM 746 C CA . TRP A 1 96 ? -15.879 -1.470 9.125 1.00 86.19 96 TRP A CA 1
ATOM 747 C C . TRP A 1 96 ? -14.548 -2.076 8.667 1.00 86.19 96 TRP A C 1
ATOM 749 O O . TRP A 1 96 ? -13.565 -1.361 8.447 1.00 86.19 96 TRP A O 1
ATOM 759 N N . ASN A 1 97 ? -14.482 -3.398 8.497 1.00 81.50 97 ASN A N 1
ATOM 760 C CA . ASN A 1 97 ? -13.288 -4.026 7.941 1.00 81.50 97 ASN A CA 1
ATOM 761 C C . ASN A 1 97 ? -13.031 -3.515 6.510 1.00 81.50 97 ASN A C 1
ATOM 763 O O . ASN A 1 97 ? -13.923 -3.518 5.665 1.00 81.50 97 ASN A O 1
ATOM 767 N N . GLY A 1 98 ? -11.806 -3.063 6.236 1.00 77.00 98 GLY A N 1
ATOM 768 C CA . GLY A 1 98 ? -11.427 -2.511 4.929 1.00 77.00 98 GLY A CA 1
ATOM 769 C C . GLY A 1 98 ? -11.872 -1.068 4.663 1.00 77.00 98 GLY A C 1
ATOM 770 O O . GLY A 1 98 ? -11.641 -0.565 3.564 1.00 77.00 98 GLY A O 1
ATOM 771 N N . TYR A 1 99 ? -12.478 -0.383 5.637 1.00 84.56 99 TYR A N 1
ATOM 772 C CA . TYR A 1 99 ? -12.857 1.021 5.481 1.00 84.56 99 TYR A CA 1
ATOM 773 C C . TYR A 1 99 ? -11.639 1.948 5.507 1.00 84.56 99 TYR A C 1
ATOM 775 O O . TYR A 1 99 ? -10.695 1.771 6.279 1.00 84.56 99 TYR A O 1
ATOM 783 N N . TYR A 1 100 ? -11.697 2.996 4.686 1.00 83.25 100 TYR A N 1
ATOM 784 C CA . TYR A 1 100 ? -10.765 4.113 4.748 1.00 83.25 100 TYR A CA 1
ATOM 785 C C . TYR A 1 100 ? -11.272 5.162 5.742 1.00 83.25 100 TYR A C 1
ATOM 787 O O . TYR A 1 100 ? -12.424 5.583 5.662 1.00 83.25 100 TYR A O 1
ATOM 795 N N . PHE A 1 101 ? -10.408 5.628 6.643 1.00 84.19 101 PHE A N 1
ATOM 796 C CA . PHE A 1 101 ? -10.743 6.638 7.650 1.00 84.19 101 PHE A CA 1
ATOM 797 C C . PHE A 1 101 ? -9.945 7.920 7.421 1.00 84.19 101 PHE A C 1
ATOM 799 O O . PHE A 1 101 ? -8.723 7.878 7.263 1.00 84.19 101 PHE A O 1
ATOM 806 N N . THR A 1 102 ? -10.622 9.069 7.432 1.00 79.25 102 THR A N 1
ATOM 807 C CA . THR A 1 102 ? -9.958 10.387 7.441 1.00 79.25 102 THR A CA 1
ATOM 808 C C . THR A 1 102 ? -9.591 10.820 8.856 1.00 79.25 102 THR A C 1
ATOM 810 O O . THR A 1 102 ? -8.553 11.443 9.058 1.00 79.25 102 THR A O 1
ATOM 813 N N . ASP A 1 103 ? -10.406 10.417 9.831 1.00 81.69 103 ASP A N 1
ATOM 814 C CA . ASP A 1 103 ? -10.242 10.658 11.263 1.00 81.69 103 ASP A CA 1
ATOM 815 C C . ASP A 1 103 ? -10.808 9.461 12.057 1.00 81.69 103 ASP A C 1
ATOM 817 O O . ASP A 1 103 ? -11.584 8.673 11.499 1.00 81.69 103 ASP A O 1
ATOM 821 N N . PRO A 1 104 ? -10.451 9.288 13.345 1.00 83.62 104 PRO A N 1
ATOM 822 C CA . PRO A 1 104 ? -11.028 8.242 14.189 1.00 83.62 104 PRO A CA 1
ATOM 823 C C . PRO A 1 104 ? -12.561 8.279 14.166 1.00 83.62 104 PRO A C 1
ATOM 825 O O . PRO A 1 104 ? -13.172 9.320 14.403 1.00 83.62 104 PRO A O 1
ATOM 828 N N . GLY A 1 105 ? -13.184 7.146 13.844 1.00 84.88 105 GLY A N 1
ATOM 829 C CA . GLY A 1 105 ? -14.641 7.009 13.761 1.00 84.88 105 GLY A CA 1
ATOM 830 C C . GLY A 1 105 ? -15.312 7.735 12.597 1.00 84.88 105 GLY A C 1
ATOM 831 O O . GLY A 1 105 ? -16.541 7.761 12.539 1.00 84.88 105 GLY A O 1
ATOM 832 N N . GLN A 1 106 ? -14.541 8.297 11.661 1.00 86.38 106 GLN A N 1
ATOM 833 C CA . GLN A 1 106 ? -15.064 8.989 10.483 1.00 86.38 106 GLN A CA 1
ATOM 834 C C . GLN A 1 106 ? -14.673 8.248 9.199 1.00 86.38 106 GLN A C 1
ATOM 836 O O . GLN A 1 106 ? -13.573 8.465 8.670 1.00 86.38 106 GLN A O 1
ATOM 841 N N . PRO A 1 107 ? -15.559 7.370 8.687 1.00 84.62 107 PRO A N 1
ATOM 842 C CA . PRO A 1 107 ? -15.426 6.813 7.351 1.00 84.62 107 PRO A CA 1
ATOM 843 C C . PRO A 1 107 ? -15.214 7.918 6.318 1.00 84.62 107 PRO A C 1
ATOM 845 O O . PRO A 1 107 ? -16.008 8.853 6.202 1.00 84.62 107 PRO A O 1
ATOM 848 N N . GLY A 1 108 ? -14.123 7.804 5.577 1.00 81.25 108 GLY A N 1
ATOM 849 C CA . GLY A 1 108 ? -13.778 8.688 4.481 1.00 81.25 108 GLY A CA 1
ATOM 850 C C . GLY A 1 108 ? -14.023 8.038 3.126 1.00 81.25 108 GLY A C 1
ATOM 851 O O . GLY A 1 108 ? -14.607 6.962 3.009 1.00 81.25 108 GLY A O 1
ATOM 852 N N . LYS A 1 109 ? -13.524 8.700 2.082 1.00 79.81 109 LYS A N 1
ATOM 853 C CA . LYS A 1 109 ? -13.505 8.164 0.722 1.00 79.81 109 LYS A CA 1
ATOM 854 C C . LYS A 1 109 ? -12.130 8.362 0.110 1.00 79.81 109 LYS A C 1
ATOM 856 O O . LYS A 1 109 ? -11.535 9.434 0.230 1.00 79.81 109 LYS A O 1
ATOM 861 N N . GLU A 1 110 ? -11.632 7.327 -0.545 1.00 82.00 110 GLU A N 1
ATOM 862 C CA . GLU A 1 110 ? -10.361 7.366 -1.253 1.00 82.00 110 GLU A CA 1
ATOM 863 C C . GLU A 1 110 ? -10.499 8.109 -2.590 1.00 82.00 110 GLU A C 1
ATOM 865 O O . GLU A 1 110 ? -11.595 8.453 -3.044 1.00 82.00 110 GLU A O 1
ATOM 870 N N . SER A 1 111 ? -9.371 8.358 -3.258 1.00 85.44 111 SER A N 1
ATOM 871 C CA . SER A 1 111 ? -9.399 8.907 -4.614 1.00 85.44 111 SER A CA 1
ATOM 872 C C . SER A 1 111 ? -10.052 7.932 -5.605 1.00 85.44 111 SER A C 1
ATOM 874 O O . SER A 1 111 ? -10.146 6.728 -5.356 1.00 85.44 111 SER A O 1
ATOM 876 N N . SER A 1 112 ? -10.460 8.444 -6.772 1.00 87.44 112 SER A N 1
ATOM 877 C CA . SER A 1 112 ? -10.973 7.618 -7.874 1.00 87.44 112 SER A CA 1
ATOM 878 C C . SER A 1 112 ? -9.979 6.529 -8.281 1.00 87.44 112 SER A C 1
ATOM 880 O O . SER A 1 112 ? -10.363 5.373 -8.387 1.00 87.44 112 SER A O 1
ATOM 882 N N . GLN A 1 113 ? -8.693 6.873 -8.405 1.00 88.69 113 GLN A N 1
ATOM 883 C CA . GLN A 1 113 ? -7.629 5.907 -8.701 1.00 88.69 113 GLN A CA 1
ATOM 884 C C . GLN A 1 113 ? -7.481 4.839 -7.615 1.00 88.69 113 GLN A C 1
ATOM 886 O O . GLN A 1 113 ? -7.259 3.677 -7.923 1.00 88.69 113 GLN A O 1
ATOM 891 N N . ALA A 1 114 ? -7.612 5.210 -6.339 1.00 85.56 114 ALA A N 1
ATOM 892 C CA . ALA A 1 114 ? -7.542 4.267 -5.223 1.00 85.56 114 ALA A CA 1
ATOM 893 C C . ALA A 1 114 ? -8.794 3.377 -5.101 1.00 85.56 114 ALA A C 1
ATOM 895 O O . ALA A 1 114 ? -8.820 2.450 -4.295 1.00 85.56 114 ALA A O 1
ATOM 896 N N . SER A 1 115 ? -9.823 3.657 -5.900 1.00 86.06 115 SER A N 1
ATOM 897 C CA . SER A 1 115 ? -11.046 2.864 -6.022 1.00 86.06 115 SER A CA 1
ATOM 898 C C . SER A 1 115 ? -11.190 2.229 -7.410 1.00 86.06 115 SER A C 1
ATOM 900 O O . SER A 1 115 ? -12.289 1.811 -7.773 1.00 86.06 115 SER A O 1
ATOM 902 N N . ASP A 1 116 ? -10.104 2.173 -8.189 1.00 90.69 116 ASP A N 1
ATOM 903 C CA . ASP A 1 116 ? -10.079 1.548 -9.508 1.00 90.69 116 ASP A CA 1
ATOM 904 C C . ASP A 1 116 ? -9.718 0.049 -9.384 1.00 90.69 116 ASP A C 1
ATOM 906 O O . ASP A 1 116 ? -8.579 -0.291 -9.036 1.00 90.69 116 ASP A O 1
ATOM 910 N N . PRO A 1 117 ? -10.657 -0.873 -9.678 1.00 88.44 117 PRO A N 1
ATOM 911 C CA . PRO A 1 117 ? -10.407 -2.310 -9.583 1.00 88.44 117 PRO A CA 1
ATOM 912 C C . PRO A 1 117 ? -9.420 -2.824 -10.641 1.00 88.44 117 PRO A C 1
ATOM 914 O O . PRO A 1 117 ? -8.744 -3.832 -10.411 1.00 88.44 117 PRO A O 1
ATOM 917 N N . GLY A 1 118 ? -9.308 -2.143 -11.785 1.00 92.00 118 GLY A N 1
ATOM 918 C CA . GLY A 1 118 ? -8.319 -2.441 -12.817 1.00 92.00 118 GLY A CA 1
ATOM 919 C C . GLY A 1 118 ? -6.908 -2.149 -12.320 1.00 92.00 118 GLY A C 1
ATOM 920 O O . GLY A 1 118 ? -6.036 -3.014 -12.420 1.00 92.00 118 GLY A O 1
ATOM 921 N N . LEU A 1 119 ? -6.705 -0.991 -11.682 1.00 93.75 119 LEU A N 1
ATOM 922 C CA . LEU A 1 119 ? -5.425 -0.663 -11.042 1.00 93.75 119 LEU A CA 1
ATOM 923 C C . LEU A 1 119 ? -5.098 -1.609 -9.884 1.00 93.75 119 LEU A C 1
ATOM 925 O O . LEU A 1 119 ? -3.948 -2.030 -9.753 1.00 93.75 119 LEU A O 1
ATOM 929 N N . GLY A 1 120 ? -6.091 -1.987 -9.073 1.00 91.19 120 GLY A N 1
ATOM 930 C CA . GLY A 1 120 ? -5.910 -2.986 -8.016 1.00 91.19 120 GLY A CA 1
ATOM 931 C C . GLY A 1 120 ? -5.453 -4.343 -8.560 1.00 91.19 120 GLY A C 1
ATOM 932 O O . GLY A 1 120 ? -4.499 -4.934 -8.050 1.00 91.19 120 GLY A O 1
ATOM 933 N N . SER A 1 121 ? -6.083 -4.807 -9.641 1.00 91.69 121 SER A N 1
ATOM 934 C CA . SER A 1 121 ? -5.740 -6.074 -10.300 1.00 91.69 121 SER A CA 1
ATOM 935 C C . SER A 1 121 ? -4.349 -6.037 -10.937 1.00 91.69 121 SER A C 1
ATOM 937 O O . SER A 1 121 ? -3.578 -6.982 -10.770 1.00 91.69 121 SER A O 1
ATOM 939 N N . ALA A 1 122 ? -4.008 -4.944 -11.627 1.00 94.81 122 ALA A N 1
ATOM 940 C CA . ALA A 1 122 ? -2.705 -4.757 -12.263 1.00 94.81 122 ALA A CA 1
ATOM 941 C C . ALA A 1 122 ? -1.567 -4.717 -11.235 1.00 94.81 122 ALA A C 1
ATOM 943 O O . ALA A 1 122 ? -0.597 -5.467 -11.364 1.00 94.81 122 ALA A O 1
ATOM 944 N N . LEU A 1 123 ? -1.728 -3.922 -10.168 1.00 95.06 123 LEU A N 1
ATOM 945 C CA . LEU A 1 123 ? -0.779 -3.863 -9.054 1.00 95.06 123 LEU A CA 1
ATOM 946 C C . LEU A 1 123 ? -0.512 -5.252 -8.489 1.00 95.06 123 LEU A C 1
ATOM 948 O O . LEU A 1 123 ? 0.638 -5.631 -8.254 1.00 95.06 123 LEU A O 1
ATOM 952 N N . TRP A 1 124 ? -1.584 -5.998 -8.249 1.00 91.75 124 TRP A N 1
ATOM 953 C CA . TRP A 1 124 ? -1.473 -7.305 -7.648 1.00 91.75 124 TRP A CA 1
ATOM 954 C C . TRP A 1 124 ? -0.786 -8.306 -8.582 1.00 91.75 124 TRP A C 1
ATOM 956 O O . TRP A 1 124 ? 0.143 -8.997 -8.165 1.00 91.75 124 TRP A O 1
ATOM 966 N N . TYR A 1 125 ? -1.202 -8.358 -9.849 1.00 93.75 125 TYR A N 1
ATOM 967 C CA . TYR A 1 125 ? -0.583 -9.219 -10.854 1.00 93.75 125 TYR A CA 1
ATOM 968 C C . TYR A 1 125 ? 0.919 -8.948 -10.976 1.00 93.75 125 TYR A C 1
ATOM 970 O O . TYR A 1 125 ? 1.723 -9.878 -10.899 1.00 93.75 125 TYR A O 1
ATOM 978 N N . LEU A 1 126 ? 1.306 -7.674 -11.091 1.00 95.94 126 LEU A N 1
ATOM 979 C CA . LEU A 1 126 ? 2.709 -7.283 -11.155 1.00 95.94 126 LEU A CA 1
ATOM 980 C C . LEU A 1 126 ? 3.462 -7.671 -9.875 1.00 95.94 126 LEU A C 1
ATOM 982 O O . LEU A 1 126 ? 4.577 -8.180 -9.954 1.00 95.94 126 LEU A O 1
ATOM 986 N N . SER A 1 127 ? 2.852 -7.485 -8.702 1.00 94.25 127 SER A N 1
ATOM 987 C CA . SER A 1 127 ? 3.454 -7.864 -7.418 1.00 94.25 127 SER A CA 1
ATOM 988 C C . SER A 1 127 ? 3.701 -9.372 -7.329 1.00 94.25 127 SER A C 1
ATOM 990 O O . SER A 1 127 ? 4.807 -9.782 -6.975 1.00 94.25 127 SER A O 1
ATOM 992 N N . GLU A 1 128 ? 2.725 -10.211 -7.706 1.00 92.56 128 GLU A N 1
ATOM 993 C CA . GLU A 1 128 ? 2.934 -11.664 -7.768 1.00 92.56 128 GLU A CA 1
ATOM 994 C C . GLU A 1 128 ? 4.028 -12.036 -8.764 1.00 92.56 128 GLU A C 1
ATOM 996 O O . GLU A 1 128 ? 4.860 -12.888 -8.457 1.00 92.56 128 GLU A O 1
ATOM 1001 N N . LEU A 1 129 ? 4.024 -11.414 -9.947 1.00 94.19 129 LEU A N 1
ATOM 1002 C CA . LEU A 1 129 ? 5.002 -11.684 -10.993 1.00 94.19 129 LEU A CA 1
ATOM 1003 C C . LEU A 1 129 ? 6.418 -11.390 -10.497 1.00 94.19 129 LEU A C 1
ATOM 1005 O O . LEU A 1 129 ? 7.292 -12.239 -10.635 1.00 94.19 129 LEU A O 1
ATOM 1009 N N . ILE A 1 130 ? 6.630 -10.234 -9.862 1.00 95.00 130 ILE A N 1
ATOM 1010 C CA . ILE A 1 130 ? 7.930 -9.848 -9.300 1.00 95.00 130 ILE A CA 1
ATOM 1011 C C . ILE A 1 130 ? 8.346 -10.818 -8.192 1.00 95.00 130 ILE A C 1
ATOM 1013 O O . ILE A 1 130 ? 9.479 -11.292 -8.183 1.00 95.00 130 ILE A O 1
ATOM 1017 N N . ILE A 1 131 ? 7.445 -11.138 -7.262 1.00 94.38 131 ILE A N 1
ATOM 1018 C CA . ILE A 1 131 ? 7.750 -12.049 -6.153 1.00 94.38 131 ILE A CA 1
ATOM 1019 C C . ILE A 1 131 ? 8.136 -13.439 -6.682 1.00 94.38 131 ILE A C 1
ATOM 1021 O O . ILE A 1 131 ? 9.153 -13.992 -6.264 1.00 94.38 131 ILE A O 1
ATOM 1025 N N . LYS A 1 132 ? 7.372 -13.982 -7.636 1.00 94.00 132 LYS A N 1
ATOM 1026 C CA . LYS A 1 132 ? 7.637 -15.287 -8.257 1.00 94.00 132 LYS A CA 1
ATOM 1027 C C . LYS A 1 132 ? 8.907 -15.286 -9.111 1.00 94.00 132 LYS A C 1
ATOM 1029 O O . LYS A 1 132 ? 9.619 -16.284 -9.106 1.00 94.00 132 LYS A O 1
ATOM 1034 N N . ASP A 1 133 ? 9.205 -14.192 -9.813 1.00 94.38 133 ASP A N 1
ATOM 1035 C CA . ASP A 1 133 ? 10.453 -14.028 -10.574 1.00 94.38 133 ASP A CA 1
ATOM 1036 C C . ASP A 1 133 ? 11.677 -14.059 -9.652 1.00 94.38 133 ASP A C 1
ATOM 1038 O O . ASP A 1 133 ? 12.653 -14.756 -9.924 1.00 94.38 133 ASP A O 1
ATOM 1042 N N . ARG A 1 134 ? 11.615 -13.343 -8.522 1.00 94.56 134 ARG A N 1
ATOM 1043 C CA . ARG A 1 134 ? 12.753 -13.212 -7.601 1.00 94.56 1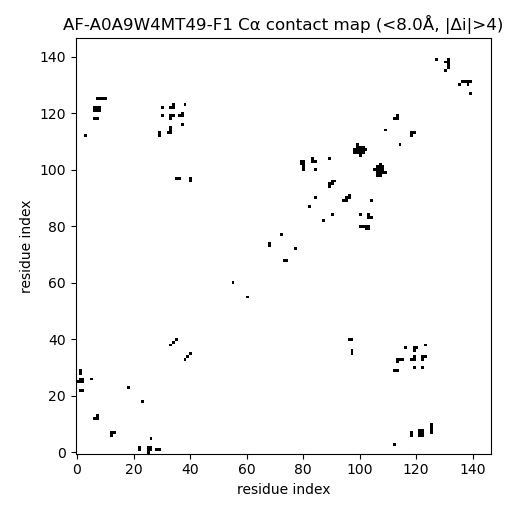34 ARG A CA 1
ATOM 1044 C C . ARG A 1 134 ? 12.931 -14.399 -6.661 1.00 94.56 134 ARG A C 1
ATOM 1046 O O . ARG A 1 134 ? 14.064 -14.722 -6.318 1.00 94.56 134 ARG A O 1
ATOM 1053 N N . LEU A 1 135 ? 11.835 -15.005 -6.206 1.00 95.44 135 LEU A N 1
ATOM 1054 C CA . LEU A 1 135 ? 11.843 -16.009 -5.133 1.00 95.44 135 LEU A CA 1
ATOM 1055 C C . LEU A 1 135 ? 11.359 -17.397 -5.589 1.00 95.44 135 LEU A C 1
ATOM 1057 O O . LEU A 1 135 ? 11.449 -18.357 -4.826 1.00 95.44 135 LEU A O 1
ATOM 1061 N N . GLY A 1 136 ? 10.876 -17.526 -6.827 1.00 91.75 136 GLY A N 1
ATOM 1062 C CA . GLY A 1 136 ? 10.345 -18.765 -7.393 1.00 91.75 136 GLY A CA 1
ATOM 1063 C C . GLY A 1 136 ? 8.825 -18.913 -7.254 1.00 91.75 136 GLY A C 1
ATOM 1064 O O . GLY A 1 136 ? 8.177 -18.299 -6.408 1.00 91.75 136 GLY A O 1
ATOM 1065 N N . GLN A 1 137 ? 8.237 -19.779 -8.087 1.00 87.94 137 GLN A N 1
ATOM 1066 C CA . GLN A 1 137 ? 6.778 -19.969 -8.194 1.00 87.94 137 GLN A CA 1
ATOM 1067 C C . GLN A 1 137 ? 6.107 -20.454 -6.898 1.00 87.94 137 GLN A C 1
ATOM 1069 O O . GLN A 1 137 ? 4.923 -20.212 -6.680 1.00 87.94 137 GLN A O 1
ATOM 1074 N N . TRP A 1 138 ? 6.868 -21.123 -6.035 1.00 85.19 138 TRP A N 1
ATOM 1075 C CA . TRP A 1 138 ? 6.391 -21.811 -4.832 1.00 85.19 138 TRP A CA 1
ATOM 1076 C C . TRP A 1 138 ? 6.181 -20.889 -3.627 1.00 85.19 138 TRP A C 1
ATOM 1078 O O . TRP A 1 138 ? 5.693 -21.338 -2.597 1.00 85.19 138 TRP A O 1
ATOM 1088 N N . VAL A 1 139 ? 6.600 -19.625 -3.726 1.00 88.94 139 VAL A N 1
ATOM 1089 C CA . VAL A 1 139 ? 6.673 -18.711 -2.576 1.00 88.94 139 VAL A CA 1
ATOM 1090 C C . VAL A 1 139 ? 5.303 -18.196 -2.121 1.00 88.94 139 VAL A C 1
ATOM 1092 O O . VAL A 1 139 ? 5.139 -17.800 -0.969 1.00 88.94 139 VAL A O 1
ATOM 1095 N N . LEU A 1 140 ? 4.310 -18.194 -3.014 1.00 86.69 140 LEU A N 1
ATOM 1096 C CA . LEU A 1 140 ? 2.958 -17.742 -2.703 1.00 86.69 140 LEU A CA 1
ATOM 1097 C C . LEU A 1 140 ? 2.072 -18.944 -2.384 1.00 86.69 140 LEU A C 1
ATOM 1099 O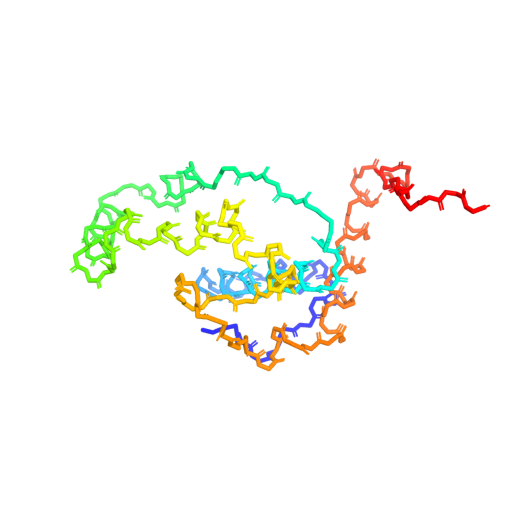 O . LEU A 1 140 ? 1.709 -19.714 -3.271 1.00 86.69 140 LEU A O 1
ATOM 1103 N N . PHE A 1 141 ? 1.711 -19.076 -1.110 1.00 81.62 141 PHE A N 1
ATOM 1104 C CA . PHE A 1 141 ? 0.767 -20.082 -0.637 1.00 81.62 141 PHE A CA 1
ATOM 1105 C C . PHE A 1 141 ? -0.663 -19.546 -0.703 1.00 81.62 141 PHE A C 1
ATOM 1107 O O . PHE A 1 141 ? -0.915 -18.386 -0.379 1.00 81.62 141 PHE A O 1
ATOM 1114 N N . ASP A 1 142 ? -1.600 -20.401 -1.110 1.00 76.69 142 ASP A N 1
ATOM 1115 C CA . ASP A 1 142 ? -3.024 -20.106 -1.004 1.00 76.69 142 ASP A CA 1
ATOM 1116 C C . ASP A 1 142 ? -3.497 -20.430 0.415 1.00 76.69 142 ASP A C 1
ATOM 1118 O O . ASP A 1 142 ? -3.470 -21.587 0.839 1.00 76.69 142 ASP A O 1
ATOM 1122 N N . TRP A 1 143 ? -3.891 -19.390 1.146 1.00 72.44 143 TRP A N 1
ATOM 1123 C CA . TRP A 1 143 ? -4.366 -19.485 2.527 1.00 72.44 143 TRP A CA 1
ATOM 1124 C C . TRP A 1 143 ? -5.881 -19.668 2.618 1.00 72.44 143 TRP A C 1
ATOM 1126 O O . TRP A 1 143 ? -6.410 -19.831 3.718 1.00 72.44 143 TRP A O 1
ATOM 1136 N N . ARG A 1 144 ? -6.591 -19.662 1.482 1.00 71.88 144 ARG A N 1
ATOM 1137 C CA . ARG A 1 144 ? -8.036 -19.890 1.475 1.00 71.88 144 ARG A CA 1
ATOM 1138 C C . ARG A 1 144 ? -8.341 -21.303 1.985 1.00 71.88 144 ARG A C 1
ATOM 1140 O O . ARG A 1 144 ? -7.607 -22.240 1.653 1.00 71.88 144 ARG A O 1
ATOM 1147 N N . PRO A 1 145 ? -9.422 -21.486 2.766 1.00 67.62 145 PRO A N 1
ATOM 1148 C CA . PRO A 1 145 ? -9.829 -22.806 3.224 1.00 67.62 145 PRO A CA 1
ATOM 1149 C C . PRO A 1 145 ? -9.987 -23.751 2.031 1.00 67.62 145 PRO A C 1
ATOM 1151 O O . PRO A 1 145 ? -10.651 -23.409 1.050 1.00 67.62 145 PRO A O 1
ATOM 1154 N N . LYS A 1 146 ? -9.379 -24.939 2.107 1.00 67.88 146 LYS A N 1
ATOM 1155 C CA . LYS A 1 146 ? -9.661 -26.008 1.146 1.00 67.88 146 LYS A CA 1
ATOM 1156 C C . LYS A 1 146 ? -11.072 -26.510 1.441 1.00 67.88 146 LYS A C 1
ATOM 1158 O O . LYS A 1 146 ? -11.294 -27.075 2.509 1.00 67.88 146 LYS A O 1
ATOM 1163 N N . VAL A 1 147 ? -11.999 -26.204 0.537 1.00 57.19 147 VAL A N 1
ATOM 1164 C CA . VAL A 1 147 ? -13.386 -26.688 0.565 1.00 57.19 147 VAL A CA 1
ATOM 1165 C C . VAL A 1 147 ? -13.417 -28.179 0.255 1.00 57.19 147 VAL A C 1
ATOM 1167 O O . VAL A 1 147 ? -12.629 -28.598 -0.625 1.00 57.19 147 VAL A O 1
#

Solvent-accessible surface area (backbone atoms only — not comparable to full-atom values): 9120 Å² total; per-residue (Å²): 125,54,70,90,86,72,57,52,83,45,72,66,66,79,64,42,84,85,60,50,73,68,56,51,52,28,44,52,53,43,50,51,48,20,44,41,67,72,66,44,77,60,91,81,87,82,90,72,84,67,61,68,68,70,77,42,75,60,75,66,34,53,53,54,48,52,55,46,52,74,72,40,68,49,71,72,67,62,41,42,43,58,50,37,74,73,67,42,67,62,38,67,77,66,67,44,78,74,64,50,64,77,42,65,96,36,82,48,80,76,54,72,73,51,67,32,67,66,48,28,50,30,41,48,52,46,50,52,51,52,49,29,72,77,68,36,79,80,72,72,76,85,84,70,80,86,127

Radius of gyration: 17.72 Å; Cα contacts (8 Å, |Δi|>4): 100; chains: 1; bounding box: 42×49×36 Å

Foldseek 3Di:
DADPPDQLQAPCVLPPPPDDPVNNVSNVVLLVLLCLQQPVLDDDDDDPPPVLDVPDDDPVSVVVVVVCCVVPDHPVQVCQQVCLCVPPPCCVVVVVRSFDAPHRPHGDDDDPSSVDVSSSVSSVVSVLVVCCVVPNPPPDDDPPDDD

Mean predicted aligned error: 10.53 Å

Secondary structure (DSSP, 8-state):
---TT-----HHHHT-TT--HHHHHHHHHHHHHHHHHHT--S------TTHHHHHS-SHHHHHHHHHHHHHSPPHHHHHHHHHHHHH-HHHHHTT-TT--EEETTEE----TGGG-HHHHHHHHHHHHHHHHHHH-GGG----S---

pLDDT: mean 76.79, std 17.3, range [32.53, 95.94]

Organism: Penicillium nalgiovense (NCBI:txid60175)

Sequence (147 aa):
MAPSDVHFASLDEINNPKFGNLQLYCRTKLAIILGVKYRLLERVNTAMQQQWKEAFPGPLGKLLTTTMLTIGRDVEQGCFSALYAATSPEIVEKDWNGYYFTDPGQPGKESSQASDPGLGSALWYLSELIIKDRLGQWVLFDWRPKV